Protein AF-A0A7G7KPN3-F1 (afdb_monomer_lite)

Sequence (148 aa):
MSREQWFQGLRRQIKHSCGPGWGIAERNGDCQLTRRFNEGRQQANPRQNVMLGTGWSATDSAAILTAVCSIKELVDSRHCSLADAKALWSAREAAPATSSKPVADQGWPLVVEEFIASRANRRGTTLKDLNCHMQRVLETPFGRKTPG

Foldseek 3Di:
DPLPPLQVVLQVLCCVLLNPQWGWDDDPQFIKIKGFDPPVPVVPTDMDIDTLPFGSGSVCSVVVSVLSNQLSCQCVVVVDDSVVSSVVSVVVVPPDPPDDDDVVVVDLVSVLVVVLVVVVPDDPVVSVVSNVVSVVVVVCPDPDDDDD

Structure (mmCIF, N/CA/C/O backbone):
data_AF-A0A7G7KPN3-F1
#
_entry.id   AF-A0A7G7KPN3-F1
#
loop_
_atom_site.group_PDB
_atom_site.id
_atom_site.type_symbol
_atom_site.label_atom_id
_atom_site.label_alt_id
_atom_site.label_comp_id
_atom_site.label_asym_id
_atom_site.label_entity_id
_atom_site.label_seq_id
_atom_site.pdbx_PDB_ins_code
_atom_site.Cartn_x
_atom_site.Cartn_y
_atom_site.Cartn_z
_atom_site.occupancy
_atom_site.B_iso_or_equiv
_atom_site.auth_seq_id
_atom_site.auth_comp_id
_atom_site.auth_asym_id
_atom_site.auth_atom_id
_atom_site.pdbx_PDB_model_num
ATOM 1 N N . MET A 1 1 ? 11.246 12.292 17.527 1.00 51.09 1 MET A N 1
ATOM 2 C CA . MET A 1 1 ? 11.413 11.466 16.311 1.00 51.09 1 MET A CA 1
ATOM 3 C C . MET A 1 1 ? 12.053 12.347 15.254 1.00 51.09 1 MET A C 1
ATOM 5 O O . MET A 1 1 ? 11.442 13.342 14.885 1.00 51.09 1 MET A O 1
ATOM 9 N N . SER A 1 2 ? 13.291 12.071 14.836 1.00 58.03 2 SER A N 1
ATOM 10 C CA . SER A 1 2 ? 13.912 12.851 13.754 1.00 58.03 2 SER A CA 1
ATOM 11 C C . SER A 1 2 ? 13.162 12.612 12.435 1.00 58.03 2 SER A C 1
ATOM 13 O O . SER A 1 2 ? 12.556 11.553 12.240 1.00 58.03 2 SER A O 1
ATOM 15 N N . ARG A 1 3 ? 13.194 13.586 11.515 1.00 58.12 3 ARG A N 1
ATOM 16 C CA . ARG A 1 3 ? 12.524 13.522 10.198 1.00 58.12 3 ARG A CA 1
ATOM 17 C C . ARG A 1 3 ? 12.922 12.283 9.379 1.00 58.12 3 ARG A C 1
ATOM 19 O O . ARG A 1 3 ? 12.165 11.869 8.511 1.00 58.12 3 ARG A O 1
ATOM 26 N N . GLU A 1 4 ? 14.061 11.663 9.683 1.00 68.06 4 GLU A N 1
ATOM 27 C CA . GLU A 1 4 ? 14.528 10.436 9.030 1.00 68.06 4 GLU A CA 1
ATOM 28 C C . GLU A 1 4 ? 14.009 9.130 9.641 1.00 68.06 4 GLU A C 1
ATOM 30 O O . GLU A 1 4 ? 13.917 8.116 8.950 1.00 68.06 4 GLU A O 1
ATOM 35 N N . GLN A 1 5 ? 13.613 9.124 10.915 1.00 80.31 5 GLN A N 1
ATOM 36 C CA . GLN A 1 5 ? 13.205 7.890 11.595 1.00 80.31 5 GLN A CA 1
ATOM 37 C C . GLN A 1 5 ? 11.822 7.394 11.159 1.00 80.31 5 GLN A C 1
ATOM 39 O O . GLN A 1 5 ? 11.624 6.184 11.010 1.00 80.31 5 GLN A O 1
ATOM 44 N N . TRP A 1 6 ? 10.866 8.299 10.927 1.00 88.62 6 TRP A N 1
ATOM 45 C CA . TRP A 1 6 ? 9.483 7.900 10.642 1.00 88.62 6 TRP A CA 1
ATOM 46 C C . TRP A 1 6 ? 9.357 7.179 9.292 1.00 88.62 6 TRP A C 1
ATOM 48 O O . TRP A 1 6 ? 8.720 6.128 9.223 1.00 88.62 6 TRP A O 1
ATOM 58 N N . PHE A 1 7 ? 10.028 7.655 8.233 1.00 87.88 7 PHE A N 1
ATOM 59 C CA . PHE A 1 7 ? 9.917 7.018 6.917 1.00 87.88 7 PHE A CA 1
ATOM 60 C C . PHE A 1 7 ? 10.649 5.671 6.857 1.00 87.88 7 PHE A C 1
ATOM 62 O O . PHE A 1 7 ? 10.256 4.791 6.094 1.00 87.88 7 PHE A O 1
ATOM 69 N N . GLN A 1 8 ? 11.693 5.465 7.670 1.00 90.75 8 GLN A N 1
ATOM 70 C CA . GLN A 1 8 ? 12.335 4.152 7.807 1.00 90.75 8 GLN A CA 1
ATOM 71 C C . GLN A 1 8 ? 11.416 3.153 8.521 1.00 90.75 8 GLN A C 1
ATOM 73 O O . GLN A 1 8 ? 11.374 1.975 8.158 1.00 90.75 8 GLN A O 1
ATOM 78 N N . GLY A 1 9 ? 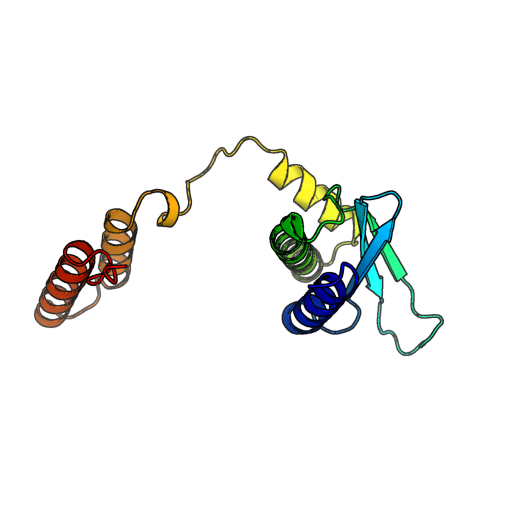10.647 3.614 9.514 1.00 91.94 9 GLY A N 1
ATOM 79 C CA . GLY A 1 9 ? 9.556 2.844 10.113 1.00 91.94 9 GLY A CA 1
ATOM 80 C C . GLY A 1 9 ? 8.495 2.468 9.077 1.00 91.94 9 GLY A C 1
ATOM 81 O O . GLY A 1 9 ? 8.208 1.285 8.896 1.00 91.94 9 GLY A O 1
ATOM 82 N N . LEU A 1 10 ? 8.008 3.454 8.323 1.00 93.56 10 LEU A N 1
ATOM 83 C CA . LEU A 1 10 ? 7.001 3.257 7.281 1.00 93.56 10 LEU A CA 1
ATOM 84 C C . LEU A 1 10 ? 7.475 2.297 6.177 1.00 93.56 10 LEU A C 1
ATOM 86 O O . LEU A 1 10 ? 6.760 1.372 5.806 1.00 93.56 10 LEU A O 1
ATOM 90 N N . ARG A 1 11 ? 8.717 2.432 5.693 1.00 93.50 11 ARG A N 1
ATOM 91 C CA . ARG A 1 11 ? 9.306 1.497 4.716 1.00 93.50 11 ARG A CA 1
ATOM 92 C C . ARG A 1 11 ? 9.370 0.065 5.244 1.00 93.50 11 ARG A C 1
ATOM 94 O O . ARG A 1 11 ? 9.163 -0.869 4.471 1.00 93.50 11 ARG A O 1
ATOM 101 N N . ARG A 1 12 ? 9.671 -0.128 6.534 1.00 93.12 12 ARG A N 1
ATOM 102 C CA . ARG A 1 12 ? 9.650 -1.460 7.162 1.00 93.12 12 ARG A CA 1
ATOM 103 C C . ARG A 1 12 ? 8.235 -2.024 7.222 1.00 93.12 12 ARG A C 1
ATOM 105 O O . ARG A 1 12 ? 8.052 -3.177 6.848 1.00 93.12 12 ARG A O 1
ATOM 112 N N . GLN A 1 13 ? 7.254 -1.215 7.618 1.00 94.00 13 GLN A N 1
ATOM 113 C CA . GLN A 1 13 ? 5.845 -1.618 7.627 1.00 94.00 13 GLN A CA 1
ATOM 114 C C . GLN A 1 13 ? 5.362 -2.007 6.227 1.00 94.00 13 GLN A C 1
ATOM 116 O O . GLN A 1 13 ? 4.791 -3.078 6.062 1.00 94.00 13 GLN A O 1
ATOM 121 N N . ILE A 1 14 ? 5.677 -1.210 5.203 1.00 94.69 14 ILE A N 1
ATOM 122 C CA . ILE A 1 14 ? 5.332 -1.532 3.812 1.00 94.69 14 ILE A CA 1
ATOM 123 C C . ILE A 1 14 ? 5.973 -2.852 3.387 1.00 94.69 14 ILE A C 1
ATOM 125 O O . ILE A 1 14 ? 5.287 -3.702 2.840 1.00 94.69 14 ILE A O 1
ATOM 129 N N . LYS A 1 15 ? 7.260 -3.082 3.667 1.00 92.62 15 LYS A N 1
ATOM 130 C CA . LYS A 1 15 ? 7.899 -4.368 3.339 1.00 92.62 15 LYS A CA 1
ATOM 131 C C . LYS A 1 15 ? 7.242 -5.551 4.048 1.00 92.62 15 LYS A C 1
ATOM 133 O O . LYS A 1 15 ? 7.146 -6.618 3.454 1.00 92.62 15 LYS A O 1
ATOM 138 N N . HIS A 1 16 ? 6.814 -5.367 5.294 1.00 92.44 16 HIS A N 1
ATOM 139 C CA . HIS A 1 16 ? 6.131 -6.402 6.061 1.00 92.44 16 HIS A CA 1
ATOM 140 C C . HIS A 1 16 ? 4.740 -6.710 5.485 1.00 92.44 16 HIS A C 1
ATOM 142 O O . HIS A 1 16 ? 4.419 -7.870 5.258 1.00 92.44 16 HIS A O 1
ATOM 148 N N . SER A 1 17 ? 3.933 -5.685 5.203 1.00 92.19 17 SER A N 1
ATOM 149 C CA . SER A 1 17 ? 2.544 -5.860 4.753 1.00 92.19 17 SER A CA 1
ATOM 150 C C . SER A 1 17 ? 2.422 -6.156 3.255 1.00 92.19 17 SER A C 1
ATOM 152 O O . SER A 1 17 ? 1.587 -6.949 2.836 1.00 92.19 17 SER A O 1
ATOM 154 N N . CYS A 1 18 ? 3.251 -5.517 2.430 1.00 91.06 18 CYS A N 1
ATOM 155 C CA . CYS A 1 18 ? 3.198 -5.606 0.969 1.00 91.06 18 CYS A CA 1
ATOM 156 C C . CYS A 1 18 ? 4.237 -6.567 0.376 1.00 91.06 18 CYS A C 1
ATOM 158 O O . CYS A 1 18 ? 4.158 -6.913 -0.802 1.00 91.06 18 CYS A O 1
ATOM 160 N N . GLY A 1 19 ? 5.200 -7.017 1.176 1.00 88.75 19 GLY A N 1
ATOM 161 C CA . GLY A 1 19 ? 6.253 -7.920 0.739 1.00 88.75 19 GLY A CA 1
ATOM 162 C C . GLY A 1 19 ? 7.440 -7.225 0.056 1.00 88.75 19 GLY A C 1
ATOM 163 O O . GLY A 1 19 ? 7.486 -5.997 -0.107 1.00 88.75 19 GLY A O 1
ATOM 164 N N . PRO A 1 20 ? 8.452 -8.015 -0.338 1.00 85.06 20 PRO A N 1
ATOM 165 C CA . PRO A 1 20 ? 9.644 -7.507 -1.002 1.00 85.06 20 PRO A CA 1
ATOM 166 C C . PRO A 1 20 ? 9.309 -6.942 -2.390 1.00 85.06 20 PRO A C 1
ATOM 168 O O . PRO A 1 20 ? 8.438 -7.441 -3.093 1.00 85.06 20 PRO A O 1
ATOM 171 N N . GLY A 1 21 ? 10.028 -5.895 -2.798 1.00 88.56 21 GLY A N 1
ATOM 172 C CA . GLY A 1 21 ? 9.836 -5.233 -4.095 1.00 88.56 21 GLY A CA 1
ATOM 173 C C . GLY A 1 21 ? 8.986 -3.963 -4.039 1.00 88.56 21 GLY A C 1
ATOM 174 O O . GLY A 1 21 ? 9.069 -3.161 -4.964 1.00 88.56 21 GLY A O 1
ATOM 175 N N . TRP A 1 22 ? 8.269 -3.719 -2.942 1.00 92.88 22 TRP A N 1
ATOM 176 C CA . TRP A 1 22 ? 7.538 -2.473 -2.707 1.00 92.88 22 TRP A CA 1
ATOM 177 C C . TRP A 1 22 ? 8.378 -1.479 -1.905 1.00 92.88 22 TRP A C 1
ATOM 179 O O . TRP A 1 22 ? 9.063 -1.838 -0.942 1.00 92.88 22 TRP A O 1
ATOM 189 N N . GLY A 1 23 ? 8.349 -0.213 -2.307 1.00 92.50 23 GLY A N 1
ATOM 190 C CA . GLY A 1 23 ? 9.077 0.846 -1.626 1.00 92.50 23 GLY A CA 1
ATOM 191 C C . GLY A 1 23 ? 8.501 2.222 -1.905 1.00 92.50 23 GLY A C 1
ATOM 192 O O . GLY A 1 23 ? 7.781 2.422 -2.876 1.00 92.50 23 GLY A O 1
ATOM 193 N N . ILE A 1 24 ? 8.860 3.170 -1.047 1.00 94.31 24 ILE A N 1
ATOM 194 C CA . ILE A 1 24 ? 8.433 4.565 -1.143 1.00 94.31 24 ILE A CA 1
ATOM 195 C C . ILE A 1 24 ? 9.637 5.502 -1.087 1.00 94.31 24 ILE A C 1
ATOM 197 O O . ILE A 1 24 ? 10.632 5.214 -0.404 1.00 94.31 24 ILE A O 1
ATOM 201 N N . ALA A 1 25 ? 9.551 6.624 -1.784 1.00 92.62 25 ALA A N 1
ATOM 202 C CA . ALA A 1 25 ? 10.540 7.691 -1.766 1.00 92.62 25 ALA A CA 1
ATOM 203 C C . ALA A 1 25 ? 9.851 9.055 -1.823 1.00 92.62 25 ALA A C 1
ATOM 205 O O . ALA A 1 25 ? 8.721 9.162 -2.286 1.00 92.62 25 ALA A O 1
ATOM 206 N N . GLU A 1 26 ? 10.548 10.081 -1.356 1.00 93.00 26 GLU A N 1
ATOM 207 C CA . GLU A 1 26 ? 10.122 11.465 -1.530 1.00 93.00 26 GLU A CA 1
ATOM 208 C C . GLU A 1 26 ? 10.518 11.942 -2.926 1.00 93.00 26 GLU A C 1
ATOM 210 O O . GLU A 1 26 ? 11.631 11.668 -3.387 1.00 93.00 26 GLU A O 1
ATOM 215 N N . ARG A 1 27 ? 9.603 12.638 -3.601 1.00 92.12 27 ARG A N 1
ATOM 216 C CA . ARG A 1 27 ? 9.892 13.348 -4.843 1.00 92.12 27 ARG A CA 1
ATOM 217 C C . ARG A 1 27 ? 9.044 14.611 -4.911 1.00 92.12 27 ARG A C 1
ATOM 219 O O . ARG A 1 27 ? 7.826 14.525 -5.030 1.00 92.12 27 ARG A O 1
ATOM 226 N N . ASN A 1 28 ? 9.697 15.771 -4.885 1.00 89.19 28 ASN A N 1
ATOM 227 C CA . ASN A 1 28 ? 9.052 17.088 -4.945 1.00 89.19 28 ASN A CA 1
ATOM 228 C C . ASN A 1 28 ? 7.982 17.290 -3.849 1.00 89.19 28 ASN A C 1
ATOM 230 O O . ASN A 1 28 ? 6.935 17.875 -4.108 1.00 89.19 28 ASN A O 1
ATOM 234 N N . GLY A 1 29 ? 8.220 16.778 -2.639 1.00 87.19 29 GLY A N 1
ATOM 235 C CA . GLY A 1 29 ? 7.287 16.869 -1.511 1.00 87.19 29 GLY A CA 1
ATOM 236 C C . GLY A 1 29 ? 6.120 15.875 -1.533 1.00 87.19 29 GLY A C 1
ATOM 237 O O . GLY A 1 29 ? 5.332 15.858 -0.587 1.00 87.19 29 GLY A O 1
ATOM 238 N N . ASP A 1 30 ? 6.023 15.027 -2.556 1.00 91.50 30 ASP A N 1
ATOM 239 C CA . ASP A 1 30 ? 5.003 13.983 -2.697 1.00 91.50 30 ASP A CA 1
ATOM 240 C C . ASP A 1 30 ? 5.630 12.584 -2.536 1.00 91.50 30 ASP A C 1
ATOM 242 O O . ASP A 1 30 ? 6.845 12.381 -2.665 1.00 91.50 30 ASP A O 1
ATOM 246 N N . CYS A 1 31 ? 4.795 11.604 -2.206 1.00 93.12 31 CYS A N 1
ATOM 247 C CA . CYS A 1 31 ? 5.181 10.216 -2.042 1.00 93.12 31 CYS A CA 1
ATOM 248 C C . CYS A 1 31 ? 5.201 9.494 -3.395 1.00 93.12 31 CYS A C 1
ATOM 250 O O . CYS A 1 31 ? 4.176 9.289 -4.048 1.00 93.12 31 CYS A O 1
ATOM 252 N N . GLN A 1 32 ? 6.385 9.046 -3.801 1.00 95.44 32 GLN A N 1
ATOM 253 C CA . GLN A 1 32 ? 6.573 8.169 -4.945 1.00 95.44 32 GLN A CA 1
ATOM 254 C C . GLN A 1 32 ? 6.544 6.705 -4.497 1.00 95.44 32 GLN A C 1
ATOM 256 O O . GLN A 1 32 ? 7.421 6.251 -3.758 1.00 95.44 32 GLN A O 1
ATOM 261 N N . LEU A 1 33 ? 5.587 5.935 -5.011 1.00 95.19 33 LEU A N 1
ATOM 262 C CA . LEU A 1 33 ? 5.530 4.485 -4.859 1.00 95.19 33 LEU A CA 1
ATOM 263 C C . LEU A 1 33 ? 6.351 3.814 -5.960 1.00 95.19 33 LEU A C 1
ATOM 265 O O . LEU A 1 33 ? 6.229 4.144 -7.136 1.00 95.19 33 LEU A O 1
ATOM 269 N N . THR A 1 34 ? 7.187 2.854 -5.578 1.00 93.88 34 THR A N 1
ATOM 270 C CA . THR A 1 34 ? 7.988 2.035 -6.490 1.00 93.88 34 THR A CA 1
ATOM 271 C C . THR A 1 34 ? 7.690 0.558 -6.279 1.00 93.88 34 THR A C 1
ATOM 273 O O . THR A 1 34 ? 7.751 0.062 -5.152 1.00 93.88 34 THR A O 1
ATOM 276 N N . ARG A 1 35 ? 7.463 -0.159 -7.381 1.00 91.44 35 ARG A N 1
ATOM 277 C CA . ARG A 1 35 ? 7.387 -1.620 -7.434 1.00 91.44 35 ARG A CA 1
ATOM 278 C C . ARG A 1 35 ? 8.544 -2.159 -8.270 1.00 91.44 35 ARG A C 1
ATOM 280 O O . ARG A 1 35 ? 8.769 -1.710 -9.393 1.00 91.44 35 ARG A O 1
ATOM 287 N N . ARG A 1 36 ? 9.290 -3.117 -7.728 1.00 88.75 36 ARG A N 1
ATOM 288 C CA . ARG A 1 36 ? 10.361 -3.845 -8.418 1.00 88.75 36 ARG A CA 1
ATOM 289 C C . ARG A 1 36 ? 9.891 -5.264 -8.698 1.00 88.75 36 ARG A C 1
ATOM 291 O O . ARG A 1 36 ? 9.492 -5.961 -7.767 1.00 88.75 36 ARG A O 1
ATOM 298 N N . PHE A 1 37 ? 9.980 -5.692 -9.950 1.00 81.38 37 PHE A N 1
ATOM 299 C CA . PHE A 1 37 ? 9.714 -7.078 -10.323 1.00 81.38 37 PHE A CA 1
ATOM 300 C C . PHE A 1 37 ? 10.958 -7.906 -10.040 1.00 81.38 37 PHE A C 1
ATOM 302 O O . PHE A 1 37 ? 12.038 -7.600 -10.543 1.00 81.38 37 PHE A O 1
ATOM 309 N N . ASN A 1 38 ? 10.837 -8.920 -9.188 1.00 67.56 38 ASN A N 1
ATOM 310 C CA . ASN A 1 38 ? 11.975 -9.749 -8.822 1.00 67.56 38 ASN A CA 1
ATOM 311 C C . ASN A 1 38 ? 12.102 -10.943 -9.780 1.00 67.56 38 ASN A C 1
ATOM 313 O O . ASN A 1 38 ? 11.862 -12.079 -9.396 1.00 67.56 38 ASN A O 1
ATOM 317 N N . GLU A 1 39 ? 12.472 -10.672 -11.033 1.00 62.97 39 GLU A N 1
ATOM 318 C CA . GLU A 1 39 ? 12.666 -11.680 -12.095 1.00 62.97 39 GLU A CA 1
ATOM 319 C C . GLU A 1 39 ? 14.103 -12.244 -12.127 1.00 62.97 39 GLU A C 1
ATOM 321 O O . GLU A 1 39 ? 14.613 -12.645 -13.170 1.00 62.97 39 GLU A O 1
ATOM 326 N N . GLY 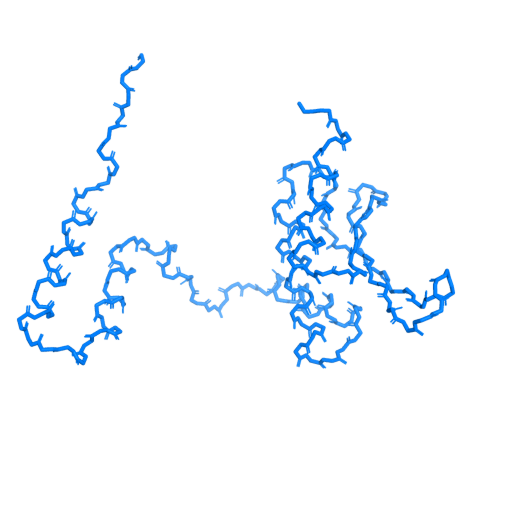A 1 40 ? 14.816 -12.222 -10.995 1.00 60.06 40 GLY A N 1
ATOM 327 C CA . GLY A 1 40 ? 16.181 -12.757 -10.897 1.00 60.06 40 GLY A CA 1
ATOM 328 C C . GLY A 1 40 ? 17.283 -11.906 -11.550 1.00 60.06 40 GLY A C 1
ATOM 329 O O . GLY A 1 40 ? 18.443 -12.302 -11.523 1.00 60.06 40 GLY A O 1
ATOM 330 N N . ARG A 1 41 ? 16.976 -10.710 -12.076 1.00 62.09 41 ARG A N 1
ATOM 331 C CA . ARG A 1 41 ? 17.943 -9.815 -12.753 1.00 62.09 41 ARG A CA 1
ATOM 332 C C . ARG A 1 41 ? 18.598 -8.766 -11.842 1.00 62.09 41 ARG A C 1
ATOM 334 O O . ARG A 1 41 ? 19.258 -7.847 -12.326 1.00 62.09 41 ARG A O 1
ATOM 341 N N . GLN A 1 42 ? 18.436 -8.886 -10.523 1.00 68.12 42 GLN A N 1
ATOM 342 C CA . GLN A 1 42 ? 19.048 -8.020 -9.502 1.00 68.12 42 GLN A CA 1
ATOM 343 C C . GLN A 1 42 ? 18.911 -6.507 -9.809 1.00 68.12 42 GLN A C 1
ATOM 345 O O . GLN A 1 42 ? 17.824 -5.942 -9.682 1.00 68.12 42 GLN A O 1
ATOM 350 N N . GLN A 1 43 ? 19.996 -5.820 -10.193 1.00 60.41 43 GLN A N 1
ATOM 351 C CA . GLN A 1 43 ? 20.001 -4.375 -10.473 1.00 60.41 43 GLN A CA 1
ATOM 352 C C . GLN A 1 43 ? 19.260 -4.000 -11.765 1.00 60.41 43 GLN A C 1
ATOM 354 O O . GLN A 1 43 ? 18.712 -2.900 -11.836 1.00 60.41 43 GLN A O 1
ATOM 359 N N . ALA A 1 44 ? 19.180 -4.921 -12.730 1.00 63.44 44 ALA A N 1
ATOM 360 C CA . ALA A 1 44 ? 18.461 -4.758 -13.994 1.00 63.44 44 ALA A CA 1
ATOM 361 C C . ALA A 1 44 ? 16.979 -5.170 -13.901 1.00 63.44 44 ALA A C 1
ATOM 363 O O . ALA A 1 44 ? 16.288 -5.240 -14.917 1.00 63.44 44 ALA A O 1
ATOM 364 N N . ASN A 1 45 ? 16.484 -5.455 -12.692 1.00 70.56 45 ASN A N 1
ATOM 365 C CA . ASN A 1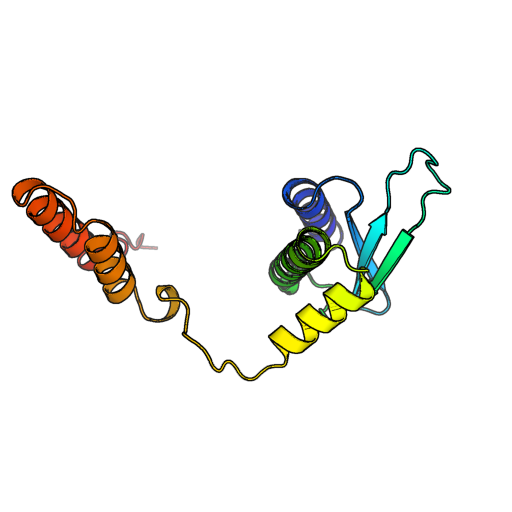 45 ? 15.074 -5.752 -12.475 1.00 70.56 45 ASN A CA 1
ATOM 366 C C . ASN A 1 45 ? 14.204 -4.573 -12.939 1.00 70.56 45 ASN A C 1
ATOM 368 O O . ASN A 1 45 ? 14.450 -3.438 -12.499 1.00 70.56 45 ASN A O 1
ATOM 372 N N . PRO A 1 46 ? 13.170 -4.823 -13.765 1.00 80.62 46 PRO A N 1
ATOM 373 C CA . PRO A 1 46 ? 12.267 -3.773 -14.195 1.00 80.62 46 PRO A CA 1
ATOM 374 C C . PRO A 1 46 ? 11.586 -3.132 -12.983 1.00 80.62 46 PRO A C 1
ATOM 376 O O . PRO A 1 46 ? 11.268 -3.784 -11.978 1.00 80.62 46 PRO A O 1
ATOM 379 N N . ARG A 1 47 ? 11.407 -1.811 -13.057 1.00 87.31 47 ARG A N 1
ATOM 380 C CA . ARG A 1 47 ? 10.817 -1.003 -11.987 1.00 87.31 47 ARG A CA 1
ATOM 381 C C . ARG A 1 47 ? 9.667 -0.197 -12.557 1.00 87.31 47 ARG A C 1
ATOM 383 O O . ARG A 1 47 ? 9.809 0.427 -13.601 1.00 87.31 47 ARG A O 1
ATOM 390 N N . GLN A 1 48 ? 8.560 -0.178 -11.834 1.00 91.81 48 GLN A N 1
ATOM 391 C CA . GLN A 1 48 ? 7.456 0.739 -12.075 1.00 91.81 48 GLN A CA 1
ATOM 392 C C . GLN A 1 48 ? 7.399 1.739 -10.932 1.00 91.81 48 GLN A C 1
ATOM 394 O O . GLN A 1 48 ? 7.649 1.387 -9.777 1.00 91.81 48 GLN A O 1
ATOM 399 N N . ASN A 1 49 ? 7.083 2.986 -11.256 1.00 93.94 49 ASN A N 1
ATOM 400 C CA . ASN A 1 49 ? 6.898 4.029 -10.267 1.00 93.94 49 ASN A CA 1
ATOM 401 C C . ASN A 1 49 ? 5.664 4.873 -10.586 1.00 93.94 49 ASN A C 1
ATOM 403 O O . ASN A 1 49 ? 5.297 5.042 -11.744 1.00 93.94 49 ASN A O 1
ATOM 407 N N . VAL A 1 50 ? 5.016 5.368 -9.537 1.00 94.75 50 VAL A N 1
ATOM 408 C CA . VAL A 1 50 ? 3.864 6.271 -9.625 1.00 94.75 50 VAL A CA 1
ATOM 409 C C . VAL A 1 50 ? 3.917 7.266 -8.472 1.00 94.75 50 VAL A C 1
ATOM 411 O O . VAL A 1 50 ? 4.395 6.938 -7.386 1.00 94.75 50 VAL A O 1
ATOM 414 N N . MET A 1 5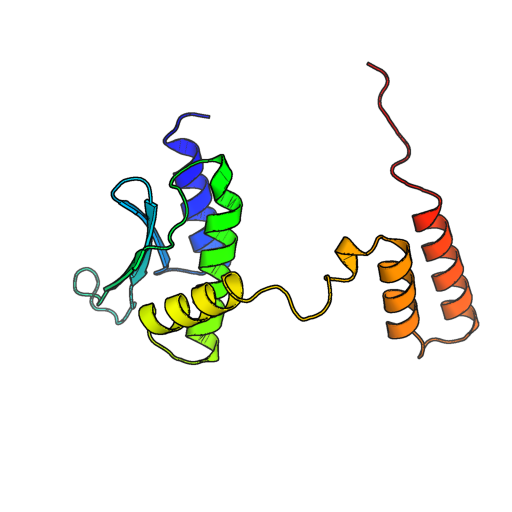1 ? 3.435 8.481 -8.711 1.00 95.19 51 MET A N 1
ATOM 415 C CA . MET A 1 51 ? 3.206 9.469 -7.656 1.00 95.19 51 MET A CA 1
ATOM 416 C C . MET A 1 51 ? 1.848 9.196 -7.008 1.00 95.19 51 MET A C 1
ATOM 418 O O . MET A 1 51 ? 0.864 8.984 -7.724 1.00 95.19 51 MET A O 1
ATOM 422 N N . LEU A 1 52 ? 1.797 9.162 -5.676 1.00 91.25 52 LEU A N 1
ATOM 423 C CA . LEU A 1 52 ? 0.563 8.894 -4.936 1.00 91.25 52 LEU A CA 1
ATOM 424 C C . LEU A 1 52 ? -0.337 10.132 -4.835 1.00 91.25 52 LEU A C 1
ATOM 426 O O . LEU A 1 52 ? -1.551 9.967 -4.751 1.00 91.25 52 LEU A O 1
ATOM 430 N N . GLY A 1 53 ? 0.219 11.347 -4.898 1.00 89.50 53 GLY A N 1
ATOM 431 C CA . GLY A 1 53 ? -0.531 12.573 -4.615 1.00 89.50 53 GLY A CA 1
ATOM 432 C C . GLY A 1 53 ? -0.801 12.760 -3.119 1.00 89.50 53 GLY A C 1
ATOM 433 O O . GLY A 1 53 ? -1.762 13.422 -2.744 1.00 89.50 53 GLY A O 1
ATOM 434 N N . THR A 1 54 ? 0.025 12.151 -2.267 1.00 87.06 54 THR A N 1
ATOM 435 C CA . THR A 1 54 ? -0.047 12.226 -0.804 1.00 87.06 54 THR A CA 1
ATOM 436 C C . THR A 1 54 ? 1.223 12.886 -0.287 1.00 87.06 54 THR A C 1
ATOM 438 O O . THR A 1 54 ? 2.323 12.445 -0.629 1.00 87.06 54 THR A O 1
ATOM 441 N N . GLY A 1 55 ? 1.089 13.895 0.573 1.00 90.00 55 GLY A N 1
ATOM 442 C CA . GLY A 1 55 ? 2.231 14.631 1.115 1.00 90.00 55 GLY A CA 1
ATOM 443 C C . GLY A 1 55 ? 3.289 13.728 1.760 1.00 90.00 55 GLY A C 1
ATOM 444 O O . GLY A 1 55 ? 2.980 12.727 2.408 1.00 90.00 55 GLY A O 1
ATOM 445 N N . TRP A 1 56 ? 4.567 14.077 1.596 1.00 91.56 56 TRP A N 1
ATOM 446 C CA . TRP A 1 56 ? 5.668 13.378 2.263 1.00 91.56 56 TRP A CA 1
ATOM 447 C C . TRP A 1 56 ? 5.870 13.898 3.694 1.00 91.56 56 TRP A C 1
ATOM 449 O O . TRP A 1 56 ? 6.820 14.631 3.999 1.00 91.56 56 TRP A O 1
ATOM 459 N N . SER A 1 57 ? 4.961 13.520 4.591 1.00 90.56 57 SER A N 1
ATOM 460 C CA . SER A 1 57 ? 5.001 13.918 5.999 1.00 90.56 57 SER A CA 1
ATOM 461 C C . SER A 1 57 ? 4.731 12.748 6.948 1.00 90.56 57 SER A C 1
ATOM 463 O O . SER A 1 57 ? 4.135 11.736 6.579 1.00 90.56 57 SER A O 1
ATOM 465 N N . ALA A 1 58 ? 5.162 12.888 8.206 1.00 89.06 58 ALA A N 1
ATOM 466 C CA . ALA A 1 58 ? 4.891 11.885 9.236 1.00 89.06 58 ALA A CA 1
ATOM 467 C C . ALA A 1 58 ? 3.388 11.748 9.536 1.00 89.06 58 ALA A C 1
ATOM 469 O O . ALA A 1 58 ? 2.924 10.646 9.834 1.00 89.06 58 ALA A O 1
ATOM 470 N N . THR A 1 59 ? 2.634 12.843 9.420 1.00 90.12 59 THR A N 1
ATOM 471 C CA . THR A 1 59 ? 1.177 12.876 9.608 1.00 90.12 59 THR A CA 1
ATOM 472 C C . THR A 1 59 ? 0.463 12.028 8.558 1.00 90.12 59 THR A C 1
ATOM 474 O O . THR A 1 59 ? -0.485 11.318 8.877 1.00 90.12 59 THR A O 1
ATOM 477 N N . ASP A 1 60 ? 0.990 12.010 7.333 1.00 90.00 60 ASP A N 1
ATOM 478 C CA . ASP A 1 60 ? 0.423 11.261 6.208 1.00 90.00 60 ASP A CA 1
ATOM 479 C C . ASP A 1 60 ? 0.868 9.789 6.179 1.00 90.00 60 ASP A C 1
ATOM 481 O O . ASP A 1 60 ? 0.474 9.032 5.295 1.00 90.00 60 ASP A O 1
ATOM 485 N N . SER A 1 61 ? 1.679 9.336 7.142 1.00 90.62 61 SER A N 1
ATOM 486 C CA . SER A 1 61 ? 2.271 7.989 7.126 1.00 90.62 61 SER A CA 1
ATOM 487 C C . SER A 1 61 ? 1.237 6.858 7.056 1.00 90.62 61 SER A C 1
ATOM 489 O O . SER A 1 61 ? 1.422 5.904 6.296 1.00 90.62 61 SER A O 1
ATOM 491 N N . ALA A 1 62 ? 0.133 6.973 7.798 1.00 90.56 62 ALA A N 1
ATOM 492 C CA . ALA A 1 62 ? -0.958 6.002 7.767 1.00 90.56 62 ALA A CA 1
ATOM 493 C C . ALA A 1 62 ? -1.711 6.019 6.425 1.00 90.56 62 ALA A C 1
ATOM 495 O O . ALA A 1 62 ? -2.051 4.958 5.894 1.00 90.56 62 ALA A O 1
ATOM 496 N N . ALA A 1 63 ? -1.922 7.209 5.851 1.00 91.38 63 ALA A N 1
ATOM 497 C CA . ALA A 1 63 ? -2.550 7.370 4.543 1.00 91.38 63 ALA A CA 1
ATOM 498 C C . ALA A 1 63 ? -1.677 6.759 3.437 1.00 91.38 63 ALA A C 1
ATOM 500 O O . ALA A 1 63 ? -2.171 5.980 2.623 1.00 91.38 63 ALA A O 1
ATOM 501 N N . ILE A 1 64 ? -0.363 7.011 3.473 1.00 94.38 64 ILE A N 1
ATOM 502 C CA . ILE A 1 64 ? 0.609 6.399 2.559 1.00 94.38 64 ILE A CA 1
ATOM 503 C C . ILE A 1 64 ? 0.562 4.872 2.676 1.00 94.38 64 ILE A C 1
ATOM 505 O O . ILE A 1 64 ? 0.460 4.192 1.659 1.00 94.38 64 ILE A O 1
ATOM 509 N N . LEU A 1 65 ? 0.615 4.312 3.891 1.00 94.75 65 LEU A N 1
ATOM 510 C CA . LEU A 1 65 ? 0.571 2.857 4.081 1.00 94.75 65 LEU A CA 1
ATOM 511 C C . LEU A 1 65 ? -0.709 2.249 3.492 1.00 94.75 65 LEU A C 1
ATOM 513 O O . LEU A 1 65 ? -0.641 1.266 2.755 1.00 94.75 65 LEU A O 1
ATOM 517 N N . THR A 1 66 ? -1.858 2.854 3.789 1.00 94.06 66 THR A N 1
ATOM 518 C CA . THR A 1 66 ? -3.172 2.380 3.334 1.00 94.06 66 THR A CA 1
ATOM 519 C C . THR A 1 66 ? -3.294 2.443 1.813 1.00 94.06 66 THR A C 1
ATOM 521 O O . THR A 1 66 ? -3.738 1.475 1.190 1.00 94.06 66 THR A O 1
ATOM 524 N N . ALA A 1 67 ? -2.836 3.539 1.199 1.00 93.94 67 ALA A N 1
ATOM 525 C CA . ALA A 1 67 ? -2.804 3.693 -0.252 1.00 93.94 67 ALA A CA 1
ATOM 526 C C . ALA A 1 67 ? -1.913 2.628 -0.908 1.00 93.94 67 ALA A C 1
ATOM 528 O O . ALA A 1 67 ? -2.325 1.975 -1.865 1.00 93.94 67 ALA A O 1
ATOM 529 N N . VAL A 1 68 ? -0.715 2.390 -0.363 1.00 95.06 68 VAL A N 1
ATOM 530 C CA . VAL A 1 68 ? 0.222 1.385 -0.888 1.00 95.06 68 VAL A CA 1
ATOM 531 C C . VAL A 1 68 ? -0.368 -0.027 -0.811 1.00 95.06 68 VAL A C 1
ATOM 533 O O . VAL A 1 68 ? -0.315 -0.752 -1.806 1.00 95.06 68 VAL A O 1
ATOM 536 N N . CYS A 1 69 ? -0.967 -0.409 0.321 1.00 94.88 69 CYS A N 1
ATOM 537 C CA . CYS A 1 69 ? -1.628 -1.709 0.470 1.00 94.88 69 CYS A CA 1
ATOM 538 C C . CYS A 1 69 ? -2.800 -1.869 -0.510 1.00 94.88 69 CYS A C 1
ATOM 540 O O . CYS A 1 69 ? -2.882 -2.881 -1.202 1.00 94.88 69 CYS A O 1
ATOM 542 N N . SER A 1 70 ? -3.648 -0.845 -0.642 1.00 93.81 70 SER A N 1
ATOM 543 C CA . SER A 1 70 ? -4.799 -0.869 -1.556 1.00 93.81 70 SER A CA 1
ATOM 544 C C . SER A 1 70 ? -4.368 -0.997 -3.021 1.00 93.81 70 SER A C 1
ATOM 546 O O . SER A 1 70 ? -4.937 -1.774 -3.787 1.00 93.81 70 SER A O 1
ATOM 548 N N . ILE A 1 71 ? -3.322 -0.267 -3.425 1.00 94.19 71 ILE A N 1
ATOM 549 C CA . ILE A 1 71 ? -2.760 -0.359 -4.778 1.00 94.19 71 ILE A CA 1
ATOM 550 C C . ILE A 1 71 ? -2.164 -1.749 -5.016 1.00 94.19 71 ILE A C 1
ATOM 552 O O . ILE A 1 71 ? -2.367 -2.315 -6.090 1.00 94.19 71 ILE A O 1
ATOM 556 N N . LYS A 1 72 ? -1.464 -2.328 -4.033 1.00 94.00 72 LYS A N 1
ATOM 557 C CA . LYS A 1 72 ? -0.964 -3.704 -4.137 1.00 94.00 72 LYS A CA 1
ATOM 558 C C . LYS A 1 72 ? -2.103 -4.697 -4.349 1.00 94.00 72 LYS A C 1
ATOM 560 O O . LYS A 1 72 ? -2.001 -5.533 -5.239 1.00 94.00 72 LYS A O 1
ATOM 565 N N . GLU A 1 73 ? -3.171 -4.609 -3.564 1.00 93.25 73 GLU A N 1
ATOM 566 C CA . GLU A 1 73 ? -4.328 -5.496 -3.708 1.00 93.25 73 GLU A CA 1
ATOM 567 C C . GLU A 1 73 ? -4.951 -5.397 -5.105 1.00 93.25 73 GLU A C 1
ATOM 569 O O . GLU A 1 73 ? -5.285 -6.418 -5.702 1.00 93.25 73 GLU A O 1
ATOM 574 N N . LEU A 1 74 ? -5.054 -4.192 -5.674 1.00 92.69 74 LEU A N 1
ATOM 575 C CA . LEU A 1 74 ? -5.527 -3.997 -7.049 1.00 92.69 74 LEU A CA 1
ATOM 576 C C . LEU A 1 74 ? -4.594 -4.635 -8.083 1.00 92.69 74 LEU A C 1
ATOM 578 O O . LEU A 1 74 ? -5.065 -5.313 -8.995 1.00 92.69 74 LEU A O 1
ATOM 582 N N . VAL A 1 75 ? -3.284 -4.441 -7.927 1.00 91.19 75 VAL A N 1
ATOM 583 C CA . VAL A 1 75 ? -2.274 -5.052 -8.799 1.00 91.19 75 VAL A CA 1
ATOM 584 C C . VAL A 1 75 ? -2.350 -6.577 -8.746 1.00 91.19 75 VAL A C 1
ATOM 586 O O . VAL A 1 75 ? -2.297 -7.224 -9.790 1.00 91.19 75 VAL A O 1
ATOM 589 N N . ASP A 1 76 ? -2.484 -7.151 -7.552 1.00 89.25 76 ASP A N 1
ATOM 590 C CA . ASP A 1 76 ? -2.494 -8.600 -7.367 1.00 89.25 76 ASP A CA 1
ATOM 591 C C . ASP A 1 76 ? -3.817 -9.227 -7.828 1.00 89.25 76 ASP A C 1
ATOM 593 O O . ASP A 1 76 ? -3.801 -10.275 -8.463 1.00 89.25 76 ASP A O 1
ATOM 597 N N . SER A 1 77 ? -4.956 -8.580 -7.555 1.00 88.31 77 SER A N 1
ATOM 598 C CA . SER A 1 77 ? -6.286 -9.107 -7.899 1.00 88.31 77 SER A CA 1
ATOM 599 C C . SER A 1 77 ? -6.640 -8.966 -9.378 1.00 88.31 77 SER A C 1
ATOM 601 O O . SER A 1 77 ? -7.320 -9.829 -9.927 1.00 88.31 77 SER A O 1
ATOM 603 N N . ARG A 1 78 ? -6.212 -7.879 -10.032 1.00 86.75 78 ARG A N 1
ATOM 604 C CA . ARG A 1 78 ? -6.547 -7.596 -11.439 1.00 86.75 78 ARG A CA 1
ATOM 605 C C . ARG A 1 78 ? -5.404 -7.872 -12.407 1.00 86.75 78 ARG A C 1
ATOM 607 O O . ARG A 1 78 ? -5.587 -7.681 -13.605 1.00 86.75 78 ARG A O 1
ATOM 614 N N . HIS A 1 79 ? -4.237 -8.276 -11.902 1.00 83.62 79 HIS A N 1
ATOM 615 C CA . HIS A 1 79 ? -3.022 -8.490 -12.693 1.00 83.62 79 HIS A CA 1
ATOM 616 C C . HIS A 1 79 ? -2.680 -7.303 -13.616 1.00 83.62 79 HIS A C 1
ATOM 618 O O . HIS A 1 79 ? -2.215 -7.487 -14.739 1.00 83.62 79 HIS A O 1
ATOM 624 N N . CYS A 1 80 ? -2.921 -6.074 -13.151 1.00 87.38 80 CYS A N 1
ATOM 625 C CA . CYS A 1 80 ? -2.726 -4.859 -13.940 1.00 87.38 80 CYS A CA 1
ATOM 626 C C . CYS A 1 80 ? -1.395 -4.153 -13.631 1.00 87.38 80 CYS A C 1
ATOM 628 O O . CYS A 1 80 ? -0.662 -4.504 -12.698 1.00 87.38 80 CYS A O 1
ATOM 630 N N . SER A 1 81 ? -1.058 -3.148 -14.446 1.00 89.50 81 SER A N 1
ATOM 631 C CA . SER A 1 81 ? 0.136 -2.334 -14.225 1.00 89.50 81 SER A CA 1
ATOM 632 C C . SER A 1 81 ? -0.014 -1.443 -12.984 1.00 89.50 81 SER A C 1
ATOM 634 O O . SER A 1 81 ? -1.123 -1.116 -12.556 1.00 89.50 81 SER A O 1
ATOM 636 N N . LEU A 1 82 ? 1.110 -0.994 -12.409 1.00 92.50 82 LEU A N 1
ATOM 637 C CA . LEU A 1 82 ? 1.080 -0.068 -11.270 1.00 92.50 82 LEU A CA 1
ATOM 638 C C . LEU A 1 82 ? 0.355 1.252 -11.602 1.00 92.50 82 LEU A C 1
ATOM 640 O O . LEU A 1 82 ? -0.298 1.826 -10.733 1.00 92.50 82 LEU A O 1
ATOM 644 N N . ALA A 1 83 ? 0.459 1.724 -12.848 1.00 91.75 83 ALA A N 1
ATOM 645 C CA . ALA A 1 83 ? -0.211 2.938 -13.308 1.00 91.75 83 ALA A CA 1
ATOM 646 C C . ALA A 1 83 ? -1.735 2.761 -13.355 1.00 91.75 83 ALA A C 1
ATOM 648 O O . ALA A 1 83 ? -2.460 3.616 -12.845 1.00 91.75 83 ALA A O 1
ATOM 649 N N . ASP A 1 84 ? -2.213 1.627 -13.875 1.00 90.81 84 ASP A N 1
ATOM 650 C CA . ASP A 1 84 ? -3.647 1.326 -13.938 1.00 90.81 84 ASP A CA 1
ATOM 651 C C . ASP A 1 84 ? -4.233 1.147 -12.538 1.00 90.81 84 ASP A C 1
ATOM 653 O O . ASP A 1 84 ? -5.286 1.698 -12.221 1.00 90.81 84 ASP A O 1
ATOM 657 N N . ALA A 1 85 ? -3.522 0.432 -11.659 1.00 92.94 85 ALA A N 1
ATOM 658 C CA . ALA A 1 85 ? -3.922 0.278 -10.265 1.00 92.94 85 ALA A CA 1
ATOM 659 C C . ALA A 1 85 ? -4.006 1.632 -9.544 1.00 92.94 85 ALA A C 1
ATOM 661 O O . ALA A 1 85 ? -4.968 1.881 -8.818 1.00 92.94 85 ALA A O 1
ATOM 662 N N . LYS A 1 86 ? -3.047 2.538 -9.788 1.00 93.94 86 LYS A N 1
ATOM 663 C CA . LYS A 1 86 ? -3.091 3.906 -9.258 1.00 93.94 86 LYS A CA 1
ATOM 664 C C . LYS A 1 86 ? -4.290 4.675 -9.804 1.00 93.94 86 LYS A C 1
ATOM 666 O O . LYS A 1 86 ? -4.953 5.357 -9.032 1.00 93.94 86 LYS A O 1
ATOM 671 N N . ALA A 1 87 ? -4.576 4.586 -11.103 1.00 92.38 87 ALA A N 1
ATOM 672 C CA . ALA A 1 87 ? -5.715 5.270 -11.711 1.00 92.38 87 ALA A CA 1
ATOM 673 C C . ALA A 1 87 ? -7.049 4.788 -11.118 1.00 92.38 87 ALA A C 1
ATOM 675 O O . ALA A 1 87 ? -7.886 5.610 -10.754 1.00 92.38 87 ALA A O 1
ATOM 676 N N . LEU A 1 88 ? -7.209 3.473 -10.940 1.00 91.69 88 LEU A N 1
ATOM 677 C CA . LEU A 1 88 ? -8.380 2.873 -10.293 1.00 91.69 88 LEU A CA 1
ATOM 678 C C . LEU A 1 88 ? -8.518 3.304 -8.831 1.00 91.69 88 LEU A C 1
ATOM 680 O O . LEU A 1 88 ? -9.616 3.642 -8.393 1.00 91.69 88 LEU A O 1
ATOM 684 N N . TRP A 1 89 ? -7.412 3.318 -8.084 1.00 93.06 89 TRP A N 1
ATOM 685 C CA . TRP A 1 89 ? -7.397 3.807 -6.709 1.00 93.06 89 TRP A CA 1
ATOM 686 C C . TRP A 1 89 ? -7.777 5.293 -6.642 1.00 93.06 89 TRP A C 1
ATOM 688 O O . TRP A 1 89 ? -8.701 5.648 -5.921 1.00 93.06 89 TRP A O 1
ATOM 698 N N . SER A 1 90 ? -7.162 6.155 -7.459 1.00 89.50 90 SER A N 1
ATOM 699 C CA . SER A 1 90 ? -7.497 7.584 -7.504 1.00 89.50 90 SER A CA 1
ATOM 700 C C . SER A 1 90 ? -8.952 7.833 -7.909 1.00 89.50 90 SER A C 1
ATOM 702 O O . SER A 1 90 ? -9.586 8.720 -7.352 1.00 89.50 90 SER A O 1
ATOM 704 N N . ALA A 1 91 ? -9.501 7.053 -8.846 1.00 88.75 91 ALA A N 1
ATOM 705 C CA . ALA A 1 91 ? -10.907 7.152 -9.230 1.00 88.75 91 ALA A CA 1
ATOM 706 C C . ALA A 1 91 ? -11.849 6.750 -8.083 1.00 88.75 91 ALA A C 1
ATOM 708 O O . ALA A 1 91 ? -12.892 7.374 -7.909 1.00 88.75 91 ALA A O 1
ATOM 709 N N . ARG A 1 92 ? -11.472 5.745 -7.281 1.00 86.88 92 ARG A N 1
ATOM 710 C CA . ARG A 1 92 ? -12.212 5.344 -6.076 1.00 86.88 92 ARG A CA 1
ATOM 711 C C . ARG A 1 92 ? -12.182 6.428 -4.999 1.00 86.88 92 ARG A C 1
ATOM 713 O O . ARG A 1 92 ? -13.221 6.693 -4.411 1.00 86.88 92 ARG A O 1
ATOM 720 N N . GLU A 1 93 ? -11.029 7.047 -4.761 1.00 83.56 93 GLU A N 1
ATOM 721 C CA . GLU A 1 93 ? -10.891 8.125 -3.769 1.00 83.56 93 GLU A CA 1
ATOM 722 C C . GLU A 1 93 ? -11.586 9.422 -4.212 1.00 83.56 93 GLU A C 1
ATOM 724 O O . GLU A 1 93 ? -12.107 10.164 -3.385 1.00 83.56 93 GLU A O 1
ATOM 729 N N . ALA A 1 94 ? -11.613 9.701 -5.520 1.00 79.19 94 ALA A N 1
ATOM 730 C CA . ALA A 1 94 ? -12.286 10.870 -6.084 1.00 79.19 94 ALA A CA 1
ATOM 731 C C . ALA A 1 94 ? -13.806 10.690 -6.225 1.00 79.19 94 ALA A C 1
ATOM 733 O O . ALA A 1 94 ? -14.524 11.678 -6.399 1.00 79.19 94 ALA A O 1
ATOM 734 N N . ALA A 1 95 ? -14.311 9.454 -6.188 1.00 70.88 95 ALA A N 1
ATOM 735 C CA . ALA A 1 95 ? -15.741 9.205 -6.254 1.00 70.88 95 ALA A CA 1
ATOM 736 C C . ALA A 1 95 ? -16.415 9.754 -4.981 1.00 70.88 95 ALA A C 1
ATOM 738 O O . ALA A 1 95 ? -16.020 9.376 -3.875 1.00 70.88 95 ALA A O 1
ATOM 739 N N . PRO A 1 96 ? -17.449 10.613 -5.093 1.00 50.09 96 PRO A N 1
ATOM 740 C CA . PRO A 1 96 ? -18.233 11.004 -3.931 1.00 50.09 96 PRO A CA 1
ATOM 741 C C . PRO A 1 96 ? -18.819 9.730 -3.331 1.00 50.09 96 PRO A C 1
ATOM 743 O O . PRO A 1 96 ? -19.455 8.959 -4.052 1.00 50.09 96 PRO A O 1
ATOM 746 N N . ALA A 1 97 ? -18.554 9.496 -2.044 1.00 49.66 97 ALA A N 1
ATOM 747 C CA . ALA A 1 97 ? -18.903 8.280 -1.317 1.00 49.66 97 ALA A CA 1
ATOM 748 C C . ALA A 1 97 ? -20.406 7.965 -1.416 1.00 49.66 97 ALA A C 1
ATOM 750 O O . ALA A 1 97 ? -21.197 8.281 -0.533 1.00 49.66 97 ALA A O 1
ATOM 751 N N . THR A 1 98 ? -20.806 7.317 -2.504 1.00 49.59 98 THR A N 1
ATOM 752 C CA . THR A 1 98 ? -22.147 6.790 -2.722 1.00 49.59 98 THR A CA 1
ATOM 753 C C . THR A 1 98 ? -22.053 5.291 -2.518 1.00 49.59 98 THR A C 1
ATOM 755 O O . THR A 1 98 ? -22.095 4.533 -3.474 1.00 49.59 98 THR A O 1
ATOM 758 N N . SER A 1 99 ? -21.802 4.866 -1.281 1.00 44.03 99 SER A N 1
ATOM 759 C CA . SER A 1 99 ? -22.219 3.563 -0.754 1.00 44.03 99 SER A CA 1
ATOM 760 C C . SER A 1 99 ? -21.677 3.402 0.661 1.00 44.03 99 SER A C 1
ATOM 762 O O . SER A 1 99 ? -20.468 3.414 0.870 1.00 44.03 99 SER A O 1
ATOM 764 N N . SER A 1 100 ? -22.610 3.215 1.598 1.00 45.66 100 SER A N 1
ATOM 765 C CA . SER A 1 100 ? -22.439 2.563 2.902 1.00 45.66 100 SER A CA 1
ATOM 766 C C . SER A 1 100 ? -21.203 2.977 3.706 1.00 45.66 100 SER A C 1
ATOM 768 O O . SER A 1 100 ? -20.134 2.382 3.571 1.00 45.66 100 SER A O 1
ATOM 770 N N . LYS A 1 101 ? -21.387 3.932 4.629 1.00 44.59 101 LYS A N 1
ATOM 771 C CA . LYS A 1 101 ? -20.493 4.103 5.785 1.00 44.59 101 LYS A CA 1
ATOM 772 C C . LYS A 1 101 ? -20.141 2.714 6.338 1.00 44.59 101 LYS A C 1
ATOM 774 O O . LYS A 1 101 ? -21.088 1.959 6.594 1.00 44.59 101 LYS A O 1
ATOM 779 N N . PRO A 1 102 ? -18.856 2.362 6.528 1.00 52.50 102 PRO A N 1
ATOM 780 C CA . PRO A 1 102 ? -18.522 1.142 7.248 1.00 52.50 102 PRO A CA 1
ATOM 781 C C . PRO A 1 102 ? -19.272 1.193 8.580 1.00 52.50 102 PRO A C 1
ATOM 783 O O . PRO A 1 102 ? -19.352 2.247 9.202 1.00 52.50 102 PRO A O 1
ATOM 786 N N . VAL A 1 103 ? -19.888 0.093 8.998 1.00 52.38 103 VAL A N 1
ATOM 787 C CA . VAL A 1 103 ? -20.755 0.047 10.193 1.00 52.38 103 VAL A CA 1
ATOM 788 C C . VAL A 1 103 ? -20.037 0.555 11.455 1.00 52.38 103 VAL A C 1
ATOM 790 O O . VAL A 1 103 ? -20.667 1.115 12.347 1.00 52.38 103 VAL A O 1
ATOM 793 N N . ALA A 1 104 ? -18.701 0.502 11.464 1.00 52.34 104 ALA A N 1
ATOM 794 C CA . ALA A 1 104 ? -17.841 1.148 12.454 1.00 52.34 104 ALA A CA 1
ATOM 795 C C . ALA A 1 104 ? -18.047 2.678 12.585 1.00 52.34 104 ALA A C 1
ATOM 797 O O . ALA A 1 104 ? -18.018 3.190 13.701 1.00 52.34 104 ALA A O 1
ATOM 798 N N . ASP A 1 105 ? -18.328 3.393 11.491 1.00 54.84 105 ASP A N 1
ATOM 799 C CA . ASP A 1 105 ? -18.613 4.839 11.481 1.00 54.84 105 ASP A CA 1
ATOM 800 C C . ASP A 1 105 ? -20.070 5.164 11.849 1.00 54.84 105 ASP A C 1
ATOM 802 O O . ASP A 1 105 ? -20.419 6.327 12.060 1.00 54.84 105 ASP A O 1
ATOM 806 N N . GLN A 1 106 ? -20.944 4.153 11.911 1.00 63.09 106 GLN A N 1
ATOM 807 C CA . GLN A 1 106 ? -22.345 4.304 12.321 1.00 63.09 106 GLN A CA 1
ATOM 808 C C . GLN A 1 106 ? -22.534 4.077 13.836 1.00 63.09 106 GLN A C 1
ATOM 810 O O . GLN A 1 106 ? -23.606 4.344 14.377 1.00 63.09 106 GLN A O 1
ATOM 815 N N . GLY A 1 107 ? -21.466 3.667 14.532 1.00 74.00 107 GLY A N 1
ATOM 816 C CA . GLY A 1 107 ? -21.408 3.500 15.981 1.00 74.00 107 GLY A CA 1
ATOM 817 C C . GLY A 1 107 ? -21.459 2.039 16.433 1.00 74.00 107 GLY A C 1
ATOM 818 O O . GLY A 1 107 ? -22.031 1.171 15.776 1.00 74.00 107 GLY A O 1
ATOM 819 N N . TRP A 1 108 ? -20.882 1.774 17.610 1.00 79.75 108 TRP A N 1
ATOM 820 C CA . TRP A 1 108 ? -20.851 0.447 18.240 1.00 79.75 108 TRP A CA 1
ATOM 821 C C . TRP A 1 108 ? -22.206 -0.286 18.316 1.00 79.75 108 TRP A C 1
ATOM 823 O O . TRP A 1 108 ? -22.188 -1.507 18.160 1.00 79.75 108 TRP A O 1
ATOM 833 N N . PRO A 1 109 ? -23.367 0.381 18.503 1.00 83.25 109 PRO A N 1
ATOM 834 C CA . PRO A 1 109 ? -24.659 -0.308 18.510 1.00 83.25 109 PRO A CA 1
ATOM 835 C C . PRO A 1 109 ? -24.959 -1.070 17.213 1.00 83.25 109 PRO A C 1
ATOM 837 O O . PRO A 1 109 ? -25.346 -2.234 17.267 1.00 83.25 109 PRO A O 1
ATOM 840 N N . LEU A 1 110 ? -24.690 -0.466 16.052 1.00 80.50 110 LEU A N 1
ATOM 841 C CA . LEU A 1 110 ? -24.932 -1.107 14.756 1.00 80.50 110 LEU A CA 1
ATOM 842 C C . LEU A 1 110 ? -23.937 -2.244 14.487 1.00 80.50 110 LEU A C 1
ATOM 844 O O . LEU A 1 110 ? -24.316 -3.287 13.958 1.00 80.50 110 LEU A O 1
ATOM 848 N N . VAL A 1 111 ? -22.684 -2.097 14.939 1.00 82.38 111 VAL A N 1
ATOM 849 C CA . VAL A 1 111 ? -21.679 -3.179 14.899 1.00 82.38 111 VAL A CA 1
ATOM 850 C C . VAL A 1 111 ? -22.152 -4.392 15.707 1.00 82.38 111 VAL A C 1
ATOM 852 O O . VAL A 1 111 ? -21.990 -5.534 15.275 1.00 82.38 111 VAL A O 1
ATOM 855 N N . VAL A 1 112 ? -22.742 -4.155 16.883 1.00 84.06 112 VAL A N 1
ATOM 856 C CA . VAL A 1 112 ? -23.274 -5.213 17.749 1.00 84.06 112 VAL A CA 1
ATOM 857 C C . VAL A 1 112 ? -24.462 -5.923 17.099 1.00 84.06 112 VAL A C 1
ATOM 859 O O . VAL A 1 112 ? -24.511 -7.154 17.125 1.00 84.06 112 VAL A O 1
ATOM 862 N N . GLU A 1 113 ? -25.386 -5.185 16.485 1.00 86.31 113 GLU A N 1
ATOM 863 C CA . GLU A 1 113 ? -26.548 -5.764 15.802 1.00 86.31 113 GLU A CA 1
ATOM 864 C C . GLU A 1 113 ? -26.141 -6.662 14.628 1.00 86.31 113 GLU A C 1
ATOM 866 O O . GLU A 1 113 ? -26.572 -7.817 14.559 1.00 86.31 113 GLU A O 1
ATOM 871 N N . GLU A 1 114 ? -25.248 -6.192 13.754 1.00 85.12 114 GLU A N 1
ATOM 872 C CA . GLU A 1 114 ? -24.737 -7.005 12.645 1.00 85.12 114 GLU A CA 1
ATOM 873 C C . GLU A 1 114 ? -23.968 -8.235 13.135 1.00 85.12 114 GLU A C 1
ATOM 875 O O . GLU A 1 114 ? -24.115 -9.338 12.595 1.00 85.12 114 GLU A O 1
ATOM 880 N N . PHE A 1 115 ? -23.174 -8.080 14.197 1.00 86.38 115 PHE A N 1
ATOM 881 C CA . PHE A 1 115 ? -22.446 -9.194 14.788 1.00 86.38 115 PHE A CA 1
ATOM 882 C C . PHE A 1 115 ? -23.397 -10.263 15.338 1.00 86.38 115 PHE A C 1
ATOM 884 O O . PHE A 1 115 ? -23.181 -11.453 15.087 1.00 86.38 115 PHE A O 1
ATOM 891 N N . ILE A 1 116 ? -24.471 -9.871 16.029 1.00 88.38 116 ILE A N 1
ATOM 892 C CA . ILE A 1 116 ? -25.495 -10.805 16.517 1.00 88.38 116 ILE A CA 1
ATOM 893 C C . ILE A 1 116 ? -26.209 -11.477 15.338 1.00 88.38 116 ILE A C 1
ATOM 895 O O . ILE A 1 116 ? -26.352 -12.704 15.341 1.00 88.38 116 ILE A O 1
ATOM 899 N N . ALA A 1 117 ? -26.581 -10.717 14.304 1.00 87.44 117 ALA A N 1
ATOM 900 C CA . ALA A 1 117 ? -27.228 -11.244 13.102 1.00 87.44 117 ALA A CA 1
ATOM 901 C C . ALA A 1 117 ? -26.356 -12.296 12.390 1.00 87.44 117 ALA A C 1
ATOM 903 O O . ALA A 1 117 ? -26.842 -13.372 12.035 1.00 87.44 117 ALA A O 1
ATOM 904 N N . SER A 1 118 ? -25.040 -12.065 12.291 1.00 88.06 118 SER A N 1
ATOM 905 C CA . SER A 1 118 ? -24.082 -13.031 11.719 1.00 88.06 118 SER A CA 1
ATOM 906 C C . SER A 1 118 ? -24.004 -14.362 12.488 1.00 88.06 118 SER A C 1
ATOM 908 O O . SER A 1 118 ? -23.500 -15.367 11.982 1.00 88.06 118 SER A O 1
ATOM 910 N N . ARG A 1 119 ? -24.494 -14.390 13.735 1.00 87.19 119 ARG A N 1
ATOM 911 C CA . ARG A 1 119 ? -24.482 -15.550 14.635 1.00 87.19 119 ARG A CA 1
ATOM 912 C C . ARG A 1 119 ? -25.880 -16.121 14.893 1.00 87.19 119 ARG A C 1
ATOM 914 O O . ARG A 1 119 ? -26.024 -16.931 15.809 1.00 87.19 119 ARG A O 1
ATOM 9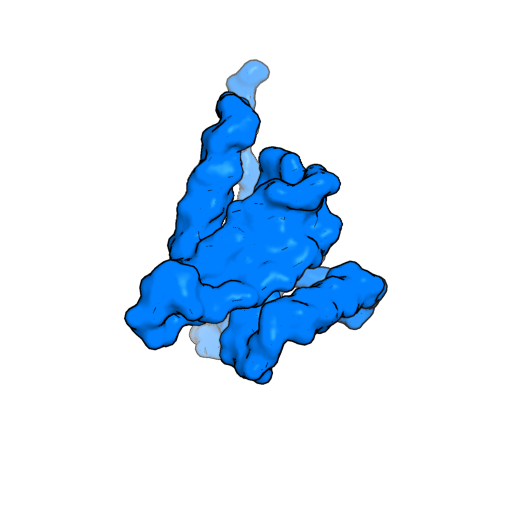21 N N . ALA A 1 120 ? -26.877 -15.771 14.076 1.00 84.19 120 ALA A N 1
ATOM 922 C CA . ALA A 1 120 ? -28.266 -16.211 14.238 1.00 84.19 120 ALA A CA 1
ATOM 923 C C . ALA A 1 120 ? -28.455 -17.743 14.225 1.00 84.19 120 ALA A C 1
ATOM 925 O O . ALA A 1 120 ? -29.379 -18.253 14.848 1.00 84.19 120 ALA A O 1
ATOM 926 N N . ASN A 1 121 ? -27.544 -18.500 13.601 1.00 88.31 121 ASN A N 1
ATOM 927 C CA . ASN A 1 121 ? -27.571 -19.971 13.556 1.00 88.31 121 ASN A CA 1
ATOM 928 C C . ASN A 1 121 ? -27.108 -20.660 14.868 1.00 88.31 121 ASN A C 1
ATOM 930 O O . ASN A 1 121 ? -26.650 -21.802 14.864 1.00 88.31 121 ASN A O 1
ATOM 934 N N . ARG A 1 122 ? -27.137 -19.964 16.010 1.00 84.19 122 ARG A N 1
ATOM 935 C CA . ARG A 1 122 ? -26.764 -20.524 17.321 1.00 84.19 122 ARG A CA 1
ATOM 936 C C . ARG A 1 122 ? -27.994 -21.036 18.068 1.00 84.19 122 ARG A C 1
ATOM 938 O O . ARG A 1 122 ? -29.105 -20.556 17.867 1.00 84.19 122 ARG A O 1
ATOM 945 N N . ARG A 1 123 ? -27.789 -21.980 18.995 1.00 87.19 123 ARG A N 1
ATOM 946 C CA . ARG A 1 123 ? -28.842 -22.407 19.934 1.00 87.19 123 ARG A CA 1
ATOM 947 C C . ARG A 1 123 ? -29.376 -21.201 20.712 1.00 87.19 123 ARG A C 1
ATOM 949 O O . ARG A 1 123 ? -28.596 -20.342 21.121 1.00 87.19 123 ARG A O 1
ATOM 956 N N . GLY A 1 124 ? -30.688 -21.172 20.960 1.00 86.12 124 GLY A N 1
ATOM 957 C CA . GLY A 1 124 ? -31.372 -20.020 21.563 1.00 86.12 124 GLY A CA 1
ATOM 958 C C . GLY A 1 124 ? -30.794 -19.570 22.909 1.00 86.12 124 GLY A C 1
ATOM 959 O O . GLY A 1 124 ? -30.708 -18.372 23.161 1.00 86.12 124 GLY A O 1
ATOM 960 N N . THR A 1 125 ? -30.315 -20.501 23.740 1.00 89.00 125 THR A N 1
ATOM 961 C CA . THR A 1 125 ? -29.622 -20.181 25.001 1.00 89.00 125 THR A CA 1
ATOM 962 C C . THR A 1 125 ? -28.307 -19.439 24.757 1.00 89.00 125 THR A C 1
ATOM 964 O O . THR A 1 125 ? -28.098 -18.358 25.292 1.00 89.00 125 THR A O 1
ATOM 967 N N . THR A 1 126 ? -27.465 -19.952 23.860 1.00 84.44 126 THR A N 1
ATOM 968 C CA . THR A 1 126 ? -26.193 -19.323 23.474 1.00 84.44 126 THR A CA 1
ATOM 969 C C . THR A 1 126 ? -26.390 -17.969 22.792 1.00 84.44 126 THR A C 1
ATOM 971 O O . THR A 1 126 ? -25.572 -17.070 22.962 1.00 84.44 126 THR A O 1
ATOM 974 N N . LEU A 1 127 ? -27.456 -17.810 22.004 1.00 89.75 127 LEU A N 1
ATOM 975 C CA . LEU A 1 127 ? -27.784 -16.544 21.349 1.00 89.75 127 LEU A CA 1
ATOM 976 C C . LEU A 1 127 ? -28.240 -15.497 22.375 1.00 89.75 127 LEU A C 1
ATOM 978 O O . LEU A 1 127 ? -27.816 -14.346 22.297 1.00 89.75 127 LEU A O 1
ATOM 982 N N . LYS A 1 128 ? -29.034 -15.905 23.374 1.00 88.50 128 LYS A N 1
ATOM 983 C CA . LYS A 1 128 ? -29.457 -15.041 24.484 1.00 88.50 128 LYS A CA 1
ATOM 984 C C . LYS A 1 128 ? -28.265 -14.556 25.315 1.00 88.50 128 LYS A C 1
ATOM 986 O O . LYS A 1 128 ? -28.168 -13.359 25.579 1.00 88.50 128 LYS A O 1
ATOM 991 N N . ASP A 1 129 ? -27.343 -15.456 25.658 1.00 91.12 129 ASP A N 1
ATOM 992 C CA . ASP A 1 129 ? -26.123 -15.108 26.399 1.00 91.12 129 ASP A CA 1
ATOM 993 C C . ASP A 1 129 ? -25.225 -14.163 25.593 1.00 91.12 129 ASP A C 1
ATOM 995 O O . ASP A 1 129 ? -24.730 -13.166 26.121 1.00 91.12 129 ASP A O 1
ATOM 999 N N . LEU A 1 130 ? -25.060 -14.435 24.293 1.00 89.75 130 LEU A N 1
ATOM 1000 C CA . LEU A 1 130 ? -24.295 -13.586 23.381 1.00 89.75 130 LEU A CA 1
ATOM 1001 C C . LEU A 1 130 ? -24.885 -12.174 23.298 1.00 89.75 130 LEU A C 1
ATOM 1003 O O . LEU A 1 130 ? -24.142 -11.201 23.399 1.00 89.75 130 LEU A O 1
ATOM 1007 N N . ASN A 1 131 ? -26.205 -12.063 23.144 1.00 89.88 131 ASN A N 1
ATOM 1008 C CA . ASN A 1 131 ? -26.892 -10.778 23.067 1.00 89.88 131 ASN A CA 1
ATOM 1009 C C . ASN A 1 131 ? -26.709 -9.978 24.369 1.00 89.88 131 ASN A C 1
ATOM 1011 O O . ASN A 1 131 ? -26.259 -8.836 24.337 1.00 89.88 131 ASN A O 1
ATOM 1015 N N . CYS A 1 132 ? -26.931 -10.613 25.526 1.00 91.38 132 CYS A N 1
ATOM 1016 C CA . CYS A 1 132 ? -26.728 -9.975 26.829 1.00 91.38 132 CYS A CA 1
ATOM 1017 C C . CYS A 1 132 ? -25.274 -9.514 27.029 1.00 91.38 132 CYS A C 1
ATOM 1019 O O . CYS A 1 132 ? -25.028 -8.419 27.536 1.00 91.38 132 CYS A O 1
ATOM 1021 N N . HIS A 1 133 ? -24.296 -10.316 26.597 1.00 88.12 133 HIS A N 1
ATOM 1022 C CA . HIS A 1 133 ? -22.888 -9.941 26.686 1.00 88.12 133 HIS A CA 1
ATOM 1023 C C . HIS A 1 133 ? -22.562 -8.718 25.820 1.00 88.12 133 HIS A C 1
ATOM 1025 O O . HIS A 1 133 ? -21.899 -7.801 26.296 1.00 88.12 133 HIS A O 1
ATOM 1031 N N . MET A 1 134 ? -23.060 -8.666 24.581 1.00 89.38 134 MET A N 1
ATOM 1032 C CA . MET A 1 134 ? -22.821 -7.527 23.690 1.00 89.38 134 MET A CA 1
ATOM 1033 C C . MET A 1 134 ? -23.542 -6.251 24.146 1.00 89.38 134 MET A C 1
ATOM 1035 O O . MET A 1 134 ? -22.980 -5.167 24.026 1.00 89.38 134 MET A O 1
ATOM 1039 N N . GLN A 1 135 ? -24.731 -6.360 24.746 1.00 87.56 135 GLN A N 1
ATOM 1040 C CA . GLN A 1 135 ? -25.404 -5.213 25.369 1.00 87.56 135 GLN A CA 1
ATOM 1041 C C . GLN A 1 135 ? -24.573 -4.615 26.514 1.00 87.56 135 GLN A C 1
ATOM 1043 O O . GLN A 1 135 ? -24.382 -3.404 26.561 1.00 87.56 135 GLN A O 1
ATOM 1048 N N . ARG A 1 136 ? -23.964 -5.450 27.367 1.00 86.88 136 ARG A N 1
ATOM 1049 C CA . ARG A 1 136 ? -23.050 -4.969 28.423 1.00 86.88 136 ARG A CA 1
ATOM 1050 C C . ARG A 1 136 ? -21.800 -4.284 27.868 1.00 86.88 136 ARG A C 1
ATOM 1052 O O . ARG A 1 136 ? -21.278 -3.364 28.492 1.00 86.88 136 ARG A O 1
ATOM 1059 N N . VAL A 1 137 ? -21.308 -4.712 26.702 1.00 83.19 137 VAL A N 1
ATOM 1060 C CA . VAL A 1 137 ? -20.189 -4.040 26.016 1.00 83.19 137 VAL A CA 1
ATOM 1061 C C . VAL A 1 137 ? -20.582 -2.617 25.610 1.00 83.19 137 VAL A C 1
ATOM 1063 O O . VAL A 1 137 ? -19.787 -1.701 25.804 1.00 83.19 137 VAL A O 1
ATOM 1066 N N . LEU A 1 138 ? -21.813 -2.405 25.129 1.00 81.38 138 LEU A N 1
ATOM 1067 C CA . LEU A 1 138 ? -22.334 -1.066 24.815 1.00 81.38 138 LEU A CA 1
ATOM 1068 C C . LEU A 1 138 ? -22.512 -0.192 26.063 1.00 81.38 138 LEU A C 1
ATOM 1070 O O . LEU A 1 138 ? -22.259 1.009 26.011 1.00 81.38 138 LEU A O 1
ATOM 1074 N N . GLU A 1 139 ? -22.903 -0.792 27.187 1.00 82.00 139 GLU A N 1
ATOM 1075 C CA . GLU A 1 139 ? -23.021 -0.108 28.483 1.00 82.00 139 GLU A CA 1
ATOM 1076 C C . GLU A 1 139 ? -21.662 0.265 29.097 1.00 82.00 139 GLU A C 1
ATOM 1078 O O . GLU A 1 139 ? -21.603 1.112 29.988 1.00 82.00 139 GLU A O 1
ATOM 1083 N N . THR A 1 140 ? -20.563 -0.333 28.622 1.00 69.81 140 THR A N 1
ATOM 1084 C CA . THR A 1 140 ? -19.216 -0.123 29.170 1.00 69.81 140 THR A CA 1
ATOM 1085 C C . THR A 1 140 ? -18.325 0.668 28.199 1.00 69.81 140 THR A C 1
ATOM 1087 O O . THR A 1 140 ? -17.379 0.108 27.639 1.00 69.81 140 THR A O 1
ATOM 1090 N N . PRO A 1 141 ? -18.535 1.982 27.985 1.00 61.44 141 PRO A N 1
ATOM 1091 C CA . PRO A 1 141 ? -17.598 2.771 27.203 1.00 61.44 141 PRO A CA 1
ATOM 1092 C C . PRO A 1 141 ? -16.377 3.070 28.086 1.00 61.44 141 PRO A C 1
ATOM 1094 O O . PRO A 1 141 ? -16.396 3.992 28.892 1.00 61.44 141 PRO A O 1
ATOM 1097 N N . PHE A 1 142 ? -15.321 2.260 27.975 1.00 53.72 142 PHE A N 1
ATOM 1098 C CA . PHE A 1 142 ? -13.998 2.504 28.574 1.00 53.72 142 PHE A CA 1
ATOM 1099 C C . PHE A 1 142 ? -14.026 2.978 30.042 1.00 53.72 142 PHE A C 1
ATOM 1101 O O . PHE A 1 142 ? -13.693 4.120 30.369 1.00 53.72 142 PHE A O 1
ATOM 1108 N N . GLY A 1 143 ? -14.374 2.076 30.959 1.00 47.97 143 GLY A N 1
ATOM 1109 C CA . GLY A 1 143 ? -14.229 2.301 32.397 1.00 47.97 143 GLY A CA 1
ATOM 1110 C C . GLY A 1 143 ? -12.763 2.440 32.829 1.00 47.97 143 GLY A C 1
ATOM 1111 O O . GLY A 1 143 ? -12.164 1.459 33.256 1.00 47.97 143 GLY A O 1
ATOM 1112 N N . ARG A 1 144 ? -12.204 3.653 32.699 1.00 38.00 144 ARG A N 1
ATOM 1113 C CA . ARG A 1 144 ? -11.289 4.376 33.616 1.00 38.00 144 ARG A CA 1
ATOM 1114 C C . ARG A 1 144 ? -10.668 5.569 32.871 1.00 38.00 144 ARG A C 1
ATOM 1116 O O . ARG A 1 144 ? -9.651 5.434 32.201 1.00 38.00 144 ARG A O 1
ATOM 1123 N N . LYS A 1 145 ? -11.231 6.768 33.060 1.00 41.78 145 LYS A N 1
ATOM 1124 C CA . LYS A 1 145 ? -10.411 7.989 33.058 1.00 41.78 145 LYS A CA 1
ATOM 1125 C C . LYS A 1 145 ? -9.472 7.879 34.262 1.00 41.78 145 LYS A C 1
ATOM 1127 O O . LYS A 1 145 ? -9.951 7.809 35.392 1.00 41.78 145 LYS A O 1
ATOM 1132 N N . THR A 1 146 ? -8.166 7.818 34.040 1.00 41.00 146 THR A N 1
ATOM 1133 C CA . THR A 1 146 ? -7.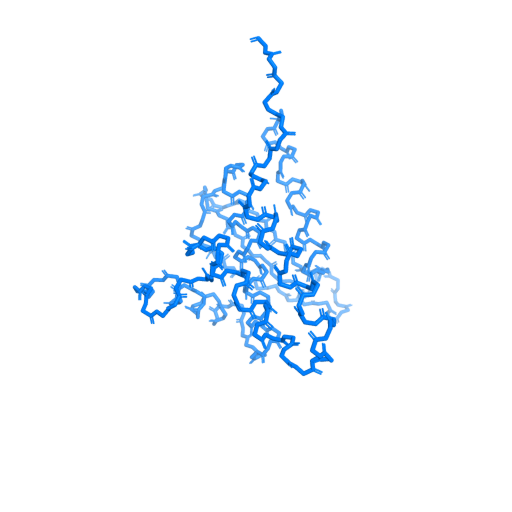179 8.072 35.096 1.00 41.00 146 THR A CA 1
ATOM 1134 C C . THR A 1 146 ? -7.350 9.530 35.534 1.00 41.00 146 THR A C 1
ATOM 1136 O O . THR A 1 146 ? -7.312 10.400 34.662 1.00 41.00 146 THR A O 1
ATOM 1139 N N . PRO A 1 147 ? -7.585 9.834 36.822 1.00 44.94 147 PRO A N 1
ATOM 1140 C CA . PRO A 1 147 ? -7.509 11.209 37.292 1.00 44.94 147 PRO A CA 1
ATOM 1141 C C . PRO A 1 147 ? -6.040 11.649 37.244 1.00 44.94 147 PRO A C 1
ATOM 1143 O O . PRO A 1 147 ? -5.171 10.958 37.779 1.00 44.94 147 PRO A O 1
ATOM 1146 N N . GLY A 1 148 ? -5.782 12.752 36.547 1.00 40.62 148 GLY A N 1
ATOM 1147 C CA . GLY A 1 148 ? -4.553 13.539 36.623 1.00 40.62 148 GLY A CA 1
ATOM 1148 C C . GLY A 1 148 ? -4.884 14.909 37.182 1.00 40.62 148 GLY A C 1
ATOM 1149 O O . GLY A 1 148 ? -6.023 15.365 36.922 1.00 40.62 148 GLY A O 1
#

Radius of gyration: 21.51 Å; chains: 1; bounding box: 51×40×52 Å

pLDDT: mean 81.77, std 15.42, range [38.0, 95.44]

Secondary structure (DSSP, 8-state):
--TTHHHHHHHHHHHHHH-TTEEEEEETTEEEEEEE--SS-GGG--EEEEEEEEESSSTTHHHHHHHHHHHHHHHHHH---HHHHHHHHHHHHHS---S---GGGG-HHHHHHHHHHTTTTS-HHHHHHHHHHHHHHHH-S-S-PPP-